Protein AF-E9GT28-F1 (afdb_monomer)

Nearest PDB structures (foldseek):
  2vqs-assembly1_B  TM=8.976E-01  e=7.464E-11  Drosophila melanogaster
  2noa-assembly1_B  TM=8.743E-01  e=8.472E-10  Homo sapiens
  2a2z-assembly1_B  TM=9.078E-01  e=2.612E-09  Homo sapiens
  2a2z-assembly2_C  TM=9.103E-01  e=5.011E-09  Homo sapiens
  2a30-assembly1_B  TM=8.631E-01  e=2.633E-08  Homo sapiens

InterPro domains:
  IPR002624 Deoxynucleoside kinase [PIRSF000705] (21-158)
  IPR027417 P-loop containing nucleoside triphosphate hydrolase [G3DSA:3.40.50.300] (11-158)
  IPR027417 P-loop containing nucleoside triphosphate hydrolase [SSF52540] (22-161)
  IPR031314 Deoxynucleoside kinase domain [PF01712] (30-149)
  IPR050566 Deoxyribonucleoside Kinase [PTHR10513] (19-150)

pLDDT: mean 80.3, std 18.45, range [28.3, 98.19]

Secondary structure (DSSP, 8-state):
--HHHHHHHHHHHHHHHHT--TT---EEEEE---TTSSHHHHHHHHTTSTTEEEE---HHHHHSBTTB-HHHHHHH-HHHHHHHHHHHHHHHHHHHT--TT---TT-EEEEES-HHHIIIIIHHHHHHTT-S-HHHHHHHHHHHHHHHTSGGGPBPPSSSS-SSSS---

Organism: Daphnia pulex (NCBI:txid6669)

Solvent-accessible surface area (backbone atoms only — not comparable to full-atom values): 9832 Å² total; per-residue (Å²): 134,64,68,65,62,49,49,52,54,50,50,54,49,50,48,59,68,68,71,65,69,101,82,52,73,71,40,34,34,63,51,60,61,49,90,91,70,51,66,66,59,53,40,61,59,49,50,73,42,92,52,36,46,64,36,70,64,65,56,67,52,36,50,47,48,93,88,34,41,47,55,58,43,27,74,77,41,31,60,78,26,36,60,61,41,52,52,51,50,51,55,57,48,57,56,64,60,51,76,84,77,70,82,49,57,75,35,36,35,40,28,46,49,46,67,61,53,42,57,72,45,55,48,48,52,38,52,77,70,57,22,49,56,72,67,56,50,50,52,55,52,51,49,49,56,57,49,63,70,35,81,70,58,54,68,52,65,78,60,101,45,64,68,70,82,82,41,80,124

Foldseek 3Di:
DPDVVLVVVVVLVVVVLVVDDPDDAAAEAEDDADPPLCSVVSQVVQVPDPQEAEAEQVQVCCCQPPNHNLVVVCVVQLLVRVLVSLVVSQVVQLCQLPDSPPPRRSHYYYYHDHLVCSLPPVLVVCVVVVSYDPVSSVVSVVVSVVSCPPPSRDHDASPPDRVPDDHDD

Sequence (169 aa):
CNDERLKDVVSGLHTYISSRTMNEQSRVVAIEGNTGCGKTEVLHWLSKFPDVITCEEPVETWRNFSGQNLFNLRYTNPKRWSFAFQNLVQLTRLKMYGDNENNNPQTVRFIERSLHSNRYCFLEMAKEMKYFHEIEFTILVEWFKYLENEPRTRLELIGNRRLFTEIFV

Structure (mmCIF, N/CA/C/O backbone):
data_AF-E9GT28-F1
#
_entry.id   AF-E9GT28-F1
#
loop_
_atom_site.group_PDB
_atom_site.id
_atom_site.type_symbol
_atom_site.label_atom_id
_atom_site.label_alt_id
_atom_site.label_comp_id
_atom_site.label_asym_id
_atom_site.label_entity_id
_atom_site.label_seq_id
_atom_site.pdbx_PDB_ins_code
_atom_site.Cartn_x
_atom_site.Cartn_y
_atom_site.Cartn_z
_atom_site.occupancy
_atom_site.B_iso_or_equiv
_atom_site.auth_seq_id
_atom_site.auth_comp_id
_atom_site.auth_asym_id
_atom_site.auth_atom_id
_atom_site.pdbx_PDB_model_num
ATOM 1 N N . CYS A 1 1 ? 6.732 -19.347 17.717 1.00 45.09 1 CYS A N 1
ATOM 2 C CA . CYS A 1 1 ? 7.228 -17.960 17.864 1.00 45.09 1 CYS A CA 1
ATOM 3 C C . CYS A 1 1 ? 6.127 -16.898 17.678 1.00 45.09 1 CYS A C 1
ATOM 5 O O . CYS A 1 1 ? 6.307 -15.795 18.166 1.00 45.09 1 CYS A O 1
ATOM 7 N N . ASN A 1 2 ? 4.978 -17.203 17.046 1.00 51.53 2 ASN A N 1
ATOM 8 C CA . ASN A 1 2 ? 4.017 -16.166 16.634 1.00 51.53 2 ASN A CA 1
ATOM 9 C C . ASN A 1 2 ? 2.815 -15.916 17.565 1.00 51.53 2 ASN A C 1
ATOM 11 O O . ASN A 1 2 ? 2.168 -14.901 17.387 1.00 51.53 2 ASN A O 1
ATOM 15 N N . ASP A 1 3 ? 2.503 -16.756 18.556 1.00 56.97 3 ASP A N 1
ATOM 16 C CA . ASP A 1 3 ? 1.226 -16.617 19.286 1.00 56.97 3 ASP A CA 1
ATOM 17 C C . ASP A 1 3 ? 1.256 -15.554 20.413 1.00 56.97 3 ASP A C 1
ATOM 19 O O . ASP A 1 3 ? 0.310 -14.792 20.572 1.00 56.97 3 ASP A O 1
ATOM 23 N N . GLU A 1 4 ? 2.359 -15.418 21.160 1.00 56.59 4 GLU A N 1
ATOM 24 C CA . GLU A 1 4 ? 2.464 -14.414 22.242 1.00 56.59 4 GLU A CA 1
ATOM 25 C C . GLU A 1 4 ? 2.589 -12.977 21.719 1.00 56.59 4 GLU A C 1
ATOM 27 O O . GLU A 1 4 ? 1.855 -12.101 22.161 1.00 56.59 4 GLU A O 1
ATOM 32 N N . ARG A 1 5 ? 3.430 -12.732 20.704 1.00 59.72 5 ARG A N 1
ATOM 33 C CA . ARG A 1 5 ? 3.549 -11.394 20.092 1.00 59.72 5 ARG A CA 1
ATOM 34 C C . ARG A 1 5 ? 2.253 -10.931 19.435 1.00 59.72 5 ARG A C 1
ATOM 36 O O . ARG A 1 5 ? 1.909 -9.756 19.530 1.00 59.72 5 ARG A O 1
ATOM 43 N N . LEU A 1 6 ? 1.538 -11.841 18.766 1.00 59.28 6 LEU A N 1
ATOM 44 C CA . LEU A 1 6 ? 0.221 -11.533 18.215 1.00 59.28 6 LEU A CA 1
ATOM 45 C C . LEU A 1 6 ? -0.747 -11.164 19.337 1.00 59.28 6 LEU A C 1
ATOM 47 O O . LEU A 1 6 ? -1.407 -10.142 19.205 1.00 59.28 6 LEU A O 1
ATOM 51 N N . LYS A 1 7 ? -0.778 -11.915 20.448 1.00 63.12 7 LYS A N 1
ATOM 52 C CA . LYS A 1 7 ? -1.602 -11.596 21.628 1.00 63.12 7 LYS A CA 1
ATOM 53 C C . LYS A 1 7 ? -1.267 -10.235 22.238 1.00 63.12 7 LYS A C 1
ATOM 55 O O . LYS A 1 7 ? -2.194 -9.512 22.592 1.00 63.12 7 LYS A O 1
ATOM 60 N N . ASP A 1 8 ? 0.006 -9.855 22.306 1.00 66.25 8 ASP A N 1
ATOM 61 C CA . ASP A 1 8 ? 0.425 -8.549 22.832 1.00 66.25 8 ASP A CA 1
ATOM 62 C C . ASP A 1 8 ? -0.036 -7.393 21.935 1.00 66.25 8 ASP A C 1
ATOM 64 O O . ASP A 1 8 ? -0.630 -6.426 22.418 1.00 66.25 8 ASP A O 1
ATOM 68 N N . VAL A 1 9 ? 0.169 -7.509 20.617 1.00 64.12 9 VAL A N 1
ATOM 69 C CA . VAL A 1 9 ? -0.304 -6.517 19.633 1.00 64.12 9 VAL A CA 1
ATOM 70 C C . VAL A 1 9 ? -1.826 -6.397 19.689 1.00 64.12 9 VAL A C 1
ATOM 72 O O . VAL A 1 9 ? -2.373 -5.299 19.764 1.00 64.12 9 VAL A O 1
ATOM 75 N N . VAL A 1 10 ? -2.509 -7.537 19.714 1.00 66.44 10 VAL A N 1
ATOM 76 C CA . VAL A 1 10 ? -3.961 -7.661 19.851 1.00 66.44 10 VAL A CA 1
ATOM 77 C C . VAL A 1 10 ? -4.472 -6.998 21.131 1.00 66.44 10 VAL A C 1
ATOM 79 O O . VAL A 1 10 ? -5.447 -6.250 21.085 1.00 66.44 10 VAL A O 1
ATOM 82 N N . SER A 1 11 ? -3.811 -7.231 22.262 1.00 67.69 11 SER A N 1
ATOM 83 C CA . SER A 1 11 ? -4.166 -6.654 23.561 1.00 67.69 11 SER A CA 1
ATOM 84 C C . SER A 1 11 ? -3.982 -5.132 23.574 1.00 67.69 11 SER A C 1
ATOM 86 O O . SER A 1 11 ? -4.860 -4.393 24.033 1.00 67.69 11 SER A O 1
ATOM 88 N N . GLY A 1 12 ? -2.885 -4.640 22.987 1.00 69.12 12 GLY A N 1
ATOM 89 C CA . GLY A 1 12 ? -2.637 -3.209 22.811 1.00 69.12 12 GLY A CA 1
ATOM 90 C C . GLY A 1 12 ? -3.696 -2.538 21.933 1.00 69.12 12 GLY A C 1
ATOM 91 O O . GLY A 1 12 ? -4.225 -1.484 22.292 1.00 69.12 12 GLY A O 1
ATOM 92 N N . LEU A 1 13 ? -4.071 -3.183 20.825 1.00 66.81 13 LEU A N 1
ATOM 93 C CA . LEU A 1 13 ? -5.131 -2.712 19.933 1.00 66.81 13 LEU A CA 1
ATOM 94 C C . LEU A 1 13 ? -6.501 -2.738 20.610 1.00 66.81 13 LEU A C 1
ATOM 96 O O . LEU A 1 13 ? -7.232 -1.759 20.517 1.00 66.81 13 LEU A O 1
ATOM 100 N N . HIS A 1 14 ? -6.836 -3.801 21.341 1.00 68.94 14 HIS A N 1
ATOM 101 C CA . HIS A 1 14 ? -8.079 -3.881 22.107 1.00 68.94 14 HIS A CA 1
ATOM 102 C C . HIS A 1 14 ? -8.165 -2.764 23.153 1.00 68.94 14 HIS A C 1
ATOM 104 O O . HIS A 1 14 ? -9.209 -2.131 23.301 1.00 68.94 14 HIS A O 1
ATOM 110 N N . THR A 1 15 ? -7.061 -2.479 23.848 1.00 69.12 15 THR A N 1
ATOM 111 C CA . THR A 1 15 ? -6.980 -1.380 24.821 1.00 69.12 15 THR A CA 1
ATOM 112 C C . THR A 1 15 ? -7.198 -0.028 24.142 1.00 69.12 15 THR A C 1
ATOM 114 O O . THR A 1 15 ? -8.020 0.750 24.614 1.00 69.12 15 THR A O 1
ATOM 117 N N . TYR A 1 16 ? -6.552 0.221 22.997 1.00 69.31 16 TYR A N 1
ATOM 118 C CA . TYR A 1 16 ? -6.756 1.435 22.195 1.00 69.31 16 TYR A CA 1
ATOM 119 C C . TYR A 1 16 ? -8.203 1.570 21.685 1.00 69.31 16 TYR A C 1
ATOM 121 O O . TYR A 1 16 ? -8.786 2.652 21.721 1.00 69.31 16 TYR A O 1
ATOM 129 N N . ILE A 1 17 ? -8.814 0.460 21.262 1.00 67.56 17 ILE A N 1
ATOM 130 C CA . ILE A 1 17 ? -10.224 0.392 20.858 1.00 67.56 17 ILE A CA 1
ATOM 131 C C . ILE A 1 17 ? -11.158 0.655 22.052 1.00 67.56 17 ILE A C 1
ATOM 133 O O . ILE A 1 17 ? -12.211 1.258 21.884 1.00 67.56 17 ILE A O 1
ATOM 137 N N . SER A 1 18 ? -10.782 0.235 23.259 1.00 67.88 18 SER A N 1
ATOM 138 C CA . SER A 1 18 ? -11.617 0.362 24.461 1.00 67.88 18 SER A CA 1
ATOM 139 C C . SER A 1 18 ? -11.492 1.726 25.147 1.00 67.88 18 SER A C 1
ATOM 141 O O . SER A 1 18 ? -12.435 2.175 25.789 1.00 67.88 18 SER A O 1
ATOM 143 N N . SER A 1 19 ? -10.355 2.417 25.013 1.00 66.56 19 SER A N 1
ATOM 144 C CA . SER A 1 19 ? -10.097 3.724 25.640 1.00 66.56 19 SER A CA 1
ATOM 145 C C . SER A 1 19 ? -10.706 4.917 24.884 1.00 66.56 19 SER A C 1
ATOM 147 O O . SER A 1 19 ? -10.278 6.055 25.082 1.00 66.56 19 SER A O 1
ATOM 149 N N . ARG A 1 20 ? -11.653 4.677 23.970 1.00 66.12 20 ARG A N 1
ATOM 150 C CA . ARG A 1 20 ? -12.185 5.684 23.039 1.00 66.12 20 ARG A CA 1
ATOM 151 C C . ARG A 1 20 ? -13.042 6.741 23.748 1.00 66.12 20 ARG A C 1
ATOM 153 O O . ARG A 1 20 ? -13.946 6.414 24.513 1.00 66.12 20 ARG A O 1
ATOM 160 N N . THR A 1 21 ? -12.816 8.017 23.427 1.00 53.56 21 THR A N 1
ATOM 161 C CA . THR A 1 21 ? -13.721 9.134 23.751 1.00 53.56 21 THR A CA 1
ATOM 162 C C . THR A 1 21 ? -14.604 9.468 22.542 1.00 53.56 21 THR A C 1
ATOM 164 O O . THR A 1 21 ? -14.188 9.340 21.395 1.00 53.56 21 THR A O 1
ATOM 167 N N . MET A 1 22 ? -15.849 9.895 22.787 1.00 48.53 22 MET A N 1
ATOM 168 C CA . MET A 1 22 ? -16.920 10.019 21.777 1.00 48.53 22 MET A CA 1
ATOM 169 C C . MET A 1 22 ? -16.751 11.141 20.726 1.00 48.53 22 MET A C 1
ATOM 171 O O . MET A 1 22 ? -17.718 11.461 20.043 1.00 48.53 22 MET A O 1
ATOM 175 N N . ASN A 1 23 ? -15.577 11.767 20.596 1.00 46.00 23 ASN A N 1
ATOM 176 C CA . ASN A 1 23 ? -15.453 13.068 19.924 1.00 46.00 23 ASN A CA 1
ATOM 177 C C . ASN A 1 23 ? -14.429 13.140 18.774 1.00 46.00 23 ASN A C 1
ATOM 179 O O . ASN A 1 23 ? -14.009 14.235 18.407 1.00 46.00 23 ASN A O 1
ATOM 183 N N . GLU A 1 24 ? -14.013 12.011 18.194 1.00 53.34 24 GLU A N 1
ATOM 184 C CA . GLU A 1 24 ? -13.017 11.992 17.109 1.00 53.34 24 GLU A CA 1
ATOM 185 C C . GLU A 1 24 ? -13.591 11.393 15.809 1.00 53.34 24 GLU A C 1
ATOM 187 O O . GLU A 1 24 ? -14.412 10.479 15.835 1.00 53.34 24 GLU A O 1
ATOM 192 N N . GLN A 1 25 ? -13.194 11.981 14.671 1.00 55.19 25 GLN A N 1
ATOM 193 C CA . GLN A 1 25 ? -13.584 11.593 13.307 1.00 55.19 25 GLN A CA 1
ATOM 194 C C . GLN A 1 25 ? -13.210 10.133 12.995 1.00 55.19 25 GLN A C 1
ATOM 196 O O . GLN A 1 25 ? -12.322 9.580 13.634 1.00 55.19 25 GLN A O 1
ATOM 201 N N . SER A 1 26 ? -13.843 9.540 11.972 1.00 58.34 26 SER A N 1
ATOM 202 C CA . SER A 1 26 ? -13.496 8.213 11.430 1.00 58.34 26 SER A CA 1
ATOM 203 C C . SER A 1 26 ? -11.979 8.040 11.282 1.00 58.34 26 SER A C 1
ATOM 205 O O . SER A 1 26 ? -11.306 8.863 10.656 1.00 58.34 26 SER A O 1
ATOM 207 N N . ARG A 1 27 ? -11.448 6.961 11.865 1.00 76.62 27 ARG A N 1
ATOM 208 C CA . ARG A 1 27 ? -10.008 6.761 12.085 1.00 76.62 27 ARG A CA 1
ATOM 209 C C . ARG A 1 27 ? -9.476 5.679 11.166 1.00 76.62 27 ARG A C 1
ATOM 211 O O . ARG A 1 27 ? -10.008 4.570 11.169 1.00 76.62 27 ARG A O 1
ATOM 218 N N . VAL A 1 28 ? -8.410 5.969 10.422 1.00 83.94 28 VAL A N 1
ATOM 219 C CA . VAL A 1 28 ? -7.707 4.972 9.601 1.00 83.94 28 VAL A CA 1
ATOM 220 C C . VAL A 1 28 ? -6.362 4.642 10.236 1.00 83.94 28 VAL A C 1
ATOM 222 O O . VAL A 1 28 ? -5.526 5.521 10.416 1.00 83.94 28 VAL A O 1
ATOM 225 N N . VAL A 1 29 ? -6.131 3.370 10.545 1.00 85.75 29 VAL A N 1
ATOM 226 C CA . VAL A 1 29 ? -4.893 2.846 11.125 1.00 85.75 29 VAL A CA 1
ATOM 227 C C . VAL A 1 29 ? -4.241 1.899 10.126 1.00 85.75 29 VAL A C 1
ATOM 229 O O . VAL A 1 29 ? -4.868 0.958 9.649 1.00 85.75 29 VAL A O 1
ATOM 232 N N . ALA A 1 30 ? -2.966 2.117 9.819 1.00 87.31 30 ALA A N 1
ATOM 233 C CA . ALA A 1 30 ? -2.212 1.219 8.951 1.00 87.31 30 ALA A CA 1
ATOM 234 C C . ALA A 1 30 ? -1.471 0.147 9.756 1.00 87.31 30 ALA A C 1
ATOM 236 O O . ALA A 1 30 ? -0.772 0.453 10.721 1.00 87.31 30 ALA A O 1
ATOM 237 N N . ILE A 1 31 ? -1.583 -1.105 9.317 1.00 86.31 31 ILE A N 1
ATOM 238 C CA . ILE A 1 31 ? -0.769 -2.224 9.790 1.00 86.31 31 ILE A CA 1
ATOM 239 C C . ILE A 1 31 ? 0.387 -2.400 8.807 1.00 86.31 31 ILE A C 1
ATOM 241 O O . ILE A 1 31 ? 0.189 -2.781 7.651 1.00 86.31 31 ILE A O 1
ATOM 245 N N . GLU A 1 32 ? 1.599 -2.102 9.265 1.00 83.38 32 GLU A N 1
ATOM 246 C CA . GLU A 1 32 ? 2.824 -2.158 8.467 1.00 83.38 32 GLU A CA 1
ATOM 247 C C . GLU A 1 32 ? 3.693 -3.360 8.860 1.00 83.38 32 GLU A C 1
ATOM 249 O O . GLU A 1 32 ? 3.638 -3.859 9.981 1.00 83.38 32 GLU A O 1
ATOM 254 N N . GLY A 1 33 ? 4.509 -3.839 7.921 1.00 80.06 33 GLY A N 1
ATOM 255 C CA . GLY A 1 33 ? 5.398 -4.979 8.148 1.00 80.06 33 GLY A CA 1
ATOM 256 C C . GLY A 1 33 ? 5.808 -5.702 6.867 1.00 80.06 33 GLY A C 1
ATOM 257 O O . GLY A 1 33 ? 5.179 -5.559 5.808 1.00 80.06 33 GLY A O 1
ATOM 258 N N . ASN A 1 34 ? 6.870 -6.501 6.961 1.00 78.19 34 ASN A N 1
ATOM 259 C CA . ASN A 1 34 ? 7.411 -7.266 5.836 1.00 78.19 34 ASN A CA 1
ATOM 260 C C . ASN A 1 34 ? 6.412 -8.283 5.252 1.00 78.19 34 ASN A C 1
ATOM 262 O O . ASN A 1 34 ? 5.394 -8.638 5.847 1.00 78.19 34 ASN A O 1
ATOM 266 N N . THR A 1 35 ? 6.653 -8.722 4.018 1.00 77.44 35 THR A N 1
ATOM 267 C CA . THR A 1 35 ? 5.822 -9.757 3.385 1.00 77.44 35 THR A CA 1
ATOM 268 C C . THR A 1 35 ? 5.933 -11.063 4.173 1.00 77.44 35 THR A C 1
ATOM 270 O O . THR A 1 35 ? 7.033 -11.465 4.534 1.00 77.44 35 THR A O 1
ATOM 273 N N . GLY A 1 36 ? 4.798 -11.708 4.459 1.00 76.69 36 GLY A N 1
ATOM 274 C CA . GLY A 1 36 ? 4.758 -12.951 5.239 1.00 76.69 36 GLY A CA 1
ATOM 275 C C . GLY A 1 36 ? 4.873 -12.777 6.759 1.00 76.69 36 GLY A C 1
ATOM 276 O O . GLY A 1 36 ? 5.008 -13.769 7.465 1.00 76.69 36 GLY A O 1
ATOM 277 N N . CYS A 1 37 ? 4.811 -11.548 7.288 1.00 78.31 37 CYS A N 1
ATOM 278 C CA . CYS A 1 37 ? 4.960 -11.299 8.726 1.00 78.31 37 CYS A CA 1
ATOM 279 C C . CYS A 1 37 ? 3.660 -11.393 9.550 1.00 78.31 37 CYS A C 1
ATOM 281 O O . CYS A 1 37 ? 3.671 -11.038 10.726 1.00 78.31 37 CYS A O 1
ATOM 283 N N . GLY A 1 38 ? 2.543 -11.823 8.955 1.00 79.25 38 GLY A N 1
ATOM 284 C CA . GLY A 1 38 ? 1.296 -12.045 9.693 1.00 79.25 38 GLY A CA 1
ATOM 285 C C . GLY A 1 38 ? 0.265 -10.901 9.671 1.00 79.25 38 GLY A C 1
ATOM 286 O O . GLY A 1 38 ? -0.614 -10.864 10.527 1.00 79.25 38 GLY A O 1
ATOM 287 N N . LYS A 1 39 ? 0.389 -9.906 8.776 1.00 83.25 39 LYS A N 1
ATOM 288 C CA . LYS A 1 39 ? -0.493 -8.712 8.779 1.00 83.25 39 LYS A CA 1
ATOM 289 C C . LYS A 1 39 ? -1.953 -9.060 8.496 1.00 83.25 39 LYS A C 1
ATOM 291 O O . LYS A 1 39 ? -2.841 -8.581 9.198 1.00 83.25 39 LYS A O 1
ATOM 296 N N . THR A 1 40 ? -2.181 -9.897 7.491 1.00 86.12 40 THR A N 1
ATOM 297 C CA . THR A 1 40 ? -3.512 -10.359 7.095 1.00 86.12 40 THR A CA 1
ATOM 298 C C . THR A 1 40 ? -4.178 -11.131 8.237 1.00 86.1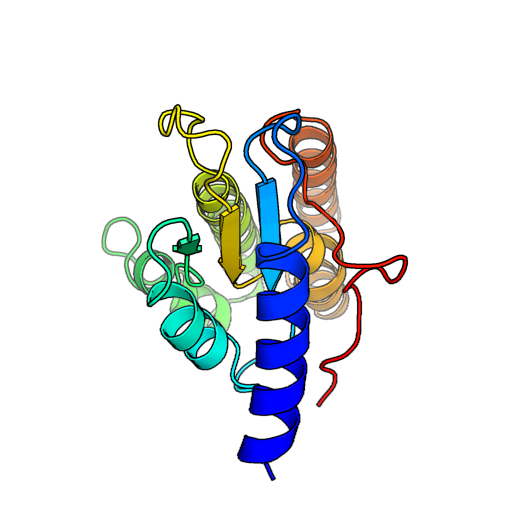2 40 THR A C 1
ATOM 300 O O . THR A 1 40 ? -5.358 -10.946 8.513 1.00 86.12 40 THR A O 1
ATOM 303 N N . GLU A 1 41 ? -3.413 -11.913 8.999 1.00 85.88 41 GLU A N 1
ATOM 304 C CA . GLU A 1 41 ? -3.889 -12.623 10.185 1.00 85.88 41 GLU A CA 1
ATOM 305 C C . GLU A 1 41 ? -4.306 -11.662 11.310 1.00 85.88 41 GLU A C 1
ATOM 307 O O . GLU A 1 41 ? -5.338 -11.880 11.951 1.00 85.88 41 GLU A O 1
ATOM 312 N N . VAL A 1 42 ? -3.555 -10.572 11.526 1.00 83.88 42 VAL A N 1
ATOM 313 C CA . VAL A 1 42 ? -3.946 -9.511 12.474 1.00 83.88 42 VAL A CA 1
ATOM 314 C C . VAL A 1 42 ? -5.254 -8.852 12.032 1.00 83.88 42 VAL A C 1
ATOM 316 O O . VAL A 1 42 ? -6.155 -8.681 12.855 1.00 83.88 42 VAL A O 1
ATOM 319 N N . LEU A 1 43 ? -5.396 -8.519 10.744 1.00 86.56 43 LEU A N 1
ATOM 320 C CA . LEU A 1 43 ? -6.645 -7.966 10.212 1.00 86.56 43 LEU A CA 1
ATOM 321 C C . LEU A 1 43 ? -7.813 -8.935 10.388 1.00 86.56 43 LEU A C 1
ATOM 323 O O . LEU A 1 43 ? -8.865 -8.541 10.886 1.00 86.56 43 LEU A O 1
ATOM 327 N N . HIS A 1 44 ? -7.628 -10.212 10.065 1.00 89.00 44 HIS A N 1
ATOM 328 C CA . HIS A 1 44 ? -8.671 -11.212 10.244 1.00 89.00 44 HIS A CA 1
ATOM 329 C C . HIS A 1 44 ? -9.121 -11.309 11.710 1.00 89.00 44 HIS A C 1
ATOM 331 O O . HIS A 1 44 ? -10.316 -11.403 11.993 1.00 89.00 44 HIS A O 1
ATOM 337 N N . TRP A 1 45 ? -8.193 -11.217 12.665 1.00 86.50 45 TRP A N 1
ATOM 338 C CA . TRP A 1 45 ? -8.546 -11.154 14.081 1.00 86.50 45 TRP A CA 1
ATOM 339 C C . TRP A 1 45 ? -9.334 -9.880 14.440 1.00 86.50 45 TRP A C 1
ATOM 341 O O . TRP A 1 45 ? -10.356 -9.975 15.119 1.00 86.50 45 TRP A O 1
ATOM 351 N N . LEU A 1 46 ? -8.909 -8.712 13.947 1.00 84.62 46 LEU A N 1
ATOM 352 C CA . LEU A 1 46 ? -9.569 -7.420 14.184 1.00 84.62 46 LEU A CA 1
ATOM 353 C C . LEU A 1 46 ? -10.972 -7.330 13.570 1.00 84.62 46 LEU A C 1
ATOM 355 O O . LEU A 1 46 ? -11.840 -6.654 14.115 1.00 84.62 46 LEU A O 1
ATOM 359 N N . SER A 1 47 ? -11.222 -8.036 12.467 1.00 88.94 47 SER A N 1
ATOM 360 C CA . SER A 1 47 ? -12.530 -8.060 11.796 1.00 88.94 47 SER A CA 1
ATOM 361 C C . SER A 1 47 ? -13.669 -8.609 12.671 1.00 88.94 47 SER A C 1
ATOM 363 O O . SER A 1 47 ? -14.839 -8.444 12.343 1.00 88.94 47 SER A O 1
ATOM 365 N N . LYS A 1 48 ? -13.336 -9.247 13.802 1.00 89.00 48 LYS A N 1
ATOM 366 C CA . LYS A 1 48 ? -14.299 -9.802 14.762 1.00 89.00 48 LYS A CA 1
ATOM 367 C C . LYS A 1 48 ? -14.978 -8.737 15.629 1.00 89.00 48 LYS A C 1
ATOM 369 O O . LYS A 1 48 ? -15.963 -9.056 16.291 1.00 89.00 48 LYS A O 1
ATOM 374 N N . PHE A 1 49 ? -14.460 -7.507 15.662 1.00 85.56 49 PHE A N 1
ATOM 375 C CA . PHE A 1 49 ? -15.057 -6.416 16.432 1.00 85.56 49 PHE A CA 1
ATOM 376 C C . PHE A 1 49 ? -16.106 -5.671 15.595 1.00 85.56 49 PHE A C 1
ATOM 378 O O . PHE A 1 49 ? -15.830 -5.329 14.447 1.00 85.56 49 PHE A O 1
ATOM 385 N N . PRO A 1 50 ? -17.288 -5.365 16.159 1.00 83.00 50 PRO A N 1
ATOM 386 C CA . PRO A 1 50 ? -18.407 -4.795 15.404 1.00 83.00 50 PRO A CA 1
ATOM 387 C C . PRO A 1 50 ? -18.138 -3.378 14.873 1.00 83.00 50 PRO A C 1
ATOM 389 O O . PRO A 1 50 ? -18.643 -3.020 13.815 1.00 83.00 50 PRO A O 1
ATOM 392 N N . ASP A 1 51 ? -17.311 -2.590 15.566 1.00 84.56 51 ASP A N 1
ATOM 393 C CA . ASP A 1 51 ? -16.942 -1.220 15.176 1.00 84.56 51 ASP A CA 1
ATOM 394 C C . ASP A 1 51 ? -15.600 -1.157 14.424 1.00 84.56 51 ASP A C 1
ATOM 396 O O . ASP A 1 51 ? -14.895 -0.141 14.459 1.00 84.56 51 ASP A O 1
ATOM 400 N N . VAL A 1 52 ? -15.195 -2.263 13.796 1.00 86.56 52 VAL A N 1
ATOM 401 C CA . VAL A 1 52 ? -13.932 -2.366 13.067 1.00 86.56 52 VAL A CA 1
ATOM 402 C C . VAL A 1 52 ? -14.171 -2.750 11.616 1.00 86.56 52 VAL A C 1
ATOM 404 O O . VAL A 1 52 ? -14.812 -3.746 11.300 1.00 86.56 52 VAL A O 1
ATOM 407 N N . ILE A 1 53 ? -13.574 -1.971 10.719 1.00 88.88 53 ILE A N 1
ATOM 408 C CA . ILE A 1 53 ? -13.480 -2.295 9.300 1.00 88.88 53 ILE A CA 1
ATOM 409 C C . ILE A 1 53 ? -12.043 -2.670 9.002 1.00 88.88 53 ILE A C 1
ATOM 411 O O . ILE A 1 53 ? -11.116 -1.994 9.437 1.00 88.88 53 ILE A O 1
ATOM 415 N N . THR A 1 54 ? -11.846 -3.731 8.234 1.00 90.06 54 THR A N 1
ATOM 416 C CA . THR A 1 54 ? -10.518 -4.171 7.810 1.00 90.06 54 THR A CA 1
ATOM 417 C C . THR A 1 54 ? -10.423 -4.112 6.295 1.00 90.06 54 THR A C 1
ATOM 419 O O . THR A 1 54 ? -11.400 -4.345 5.583 1.00 90.06 54 THR A O 1
ATOM 422 N N . CYS A 1 55 ? -9.261 -3.720 5.788 1.00 91.38 55 CYS A N 1
ATOM 423 C CA . CYS A 1 55 ? -8.971 -3.664 4.363 1.00 91.38 55 CYS A CA 1
ATOM 424 C C . CYS A 1 55 ? -7.604 -4.301 4.134 1.00 91.38 55 CYS A C 1
ATOM 426 O O . CYS A 1 55 ? -6.581 -3.728 4.502 1.00 91.38 55 CYS A O 1
ATOM 428 N N . GLU A 1 56 ? -7.598 -5.489 3.543 1.00 92.06 56 GLU A N 1
ATOM 429 C CA . GLU A 1 56 ? -6.378 -6.209 3.174 1.00 92.06 56 GLU A CA 1
ATOM 430 C C . GLU A 1 56 ? -5.707 -5.589 1.941 1.00 92.06 56 GLU A C 1
ATOM 432 O O . GLU A 1 56 ? -6.326 -4.838 1.179 1.00 92.06 56 GLU A O 1
ATOM 437 N N . GLU A 1 57 ? -4.429 -5.911 1.728 1.00 89.00 57 GLU A N 1
ATOM 438 C CA . GLU A 1 57 ? -3.685 -5.434 0.565 1.00 89.00 57 GLU A CA 1
ATOM 439 C C . GLU A 1 57 ? -4.357 -5.992 -0.709 1.00 89.00 57 GLU A C 1
ATOM 441 O O . GLU A 1 57 ? -4.565 -7.203 -0.809 1.00 89.00 57 GLU A O 1
ATOM 446 N N . PRO A 1 58 ? -4.712 -5.155 -1.704 1.00 92.12 58 PRO A N 1
ATOM 447 C CA . PRO A 1 58 ? -5.554 -5.566 -2.831 1.00 92.12 58 PRO A CA 1
ATOM 448 C C . PRO A 1 58 ? -4.774 -6.351 -3.903 1.00 92.12 58 PRO A C 1
ATOM 450 O O . PRO A 1 58 ? -4.860 -6.070 -5.100 1.00 92.12 58 PRO A O 1
ATOM 453 N N . VAL A 1 59 ? -4.021 -7.372 -3.486 1.00 92.81 59 VAL A N 1
ATOM 454 C CA . VAL A 1 59 ? -3.150 -8.198 -4.333 1.00 92.81 59 VAL A CA 1
ATOM 455 C C . VAL A 1 59 ? -3.930 -8.856 -5.469 1.00 92.81 59 VAL A C 1
ATOM 457 O O . VAL A 1 59 ? -3.454 -8.877 -6.603 1.00 92.81 59 VAL A O 1
ATOM 460 N N . GLU A 1 60 ? -5.149 -9.328 -5.207 1.00 94.44 60 GLU A N 1
ATOM 461 C CA . GLU A 1 60 ? -6.001 -9.929 -6.240 1.00 94.44 60 GLU A CA 1
ATOM 462 C C . GLU A 1 60 ? -6.408 -8.919 -7.320 1.00 94.44 60 GLU A C 1
ATOM 464 O O . GLU A 1 60 ? -6.406 -9.245 -8.508 1.00 94.44 60 GLU A O 1
ATOM 469 N N . THR A 1 61 ? -6.627 -7.652 -6.947 1.00 95.38 61 THR A N 1
ATOM 470 C CA . THR A 1 61 ? -6.857 -6.578 -7.931 1.00 95.38 61 THR A CA 1
ATOM 471 C C . THR A 1 61 ? -5.629 -6.381 -8.817 1.00 95.38 61 THR A C 1
ATOM 473 O O . THR A 1 61 ? -5.753 -6.113 -10.006 1.00 95.38 61 THR A O 1
ATOM 476 N N . TRP A 1 62 ? -4.423 -6.534 -8.272 1.00 96.62 62 TRP A N 1
ATOM 477 C CA . TRP A 1 62 ? -3.185 -6.383 -9.040 1.00 96.62 62 TRP A CA 1
ATOM 478 C C . TRP A 1 62 ? -2.875 -7.588 -9.930 1.00 96.62 62 TRP A C 1
ATOM 480 O O . TRP A 1 62 ? -2.205 -7.444 -10.957 1.00 96.62 62 TRP A O 1
ATOM 490 N N . ARG A 1 63 ? -3.350 -8.775 -9.537 1.00 96.94 63 ARG A N 1
ATOM 491 C CA . ARG A 1 63 ? -3.265 -10.014 -10.321 1.00 96.94 63 ARG A CA 1
ATOM 492 C C . ARG A 1 63 ? -4.270 -10.058 -11.464 1.00 96.94 63 ARG A C 1
ATOM 494 O O . ARG A 1 63 ? -4.028 -10.761 -12.442 1.00 96.94 63 ARG A O 1
ATOM 501 N N . ASN A 1 64 ? -5.359 -9.306 -11.360 1.00 96.69 64 ASN A N 1
ATOM 502 C CA . ASN A 1 64 ? -6.345 -9.168 -12.418 1.00 96.69 64 ASN A CA 1
ATOM 503 C C . ASN A 1 64 ? -6.894 -7.739 -12.476 1.00 96.69 64 ASN A C 1
ATOM 505 O O . ASN A 1 64 ? -7.972 -7.436 -11.966 1.00 96.69 64 ASN A O 1
ATOM 509 N N . PHE A 1 65 ? -6.157 -6.863 -13.151 1.00 94.31 65 PHE A N 1
ATOM 510 C CA . PHE A 1 65 ? -6.607 -5.516 -13.455 1.00 94.31 65 PHE A CA 1
ATOM 511 C C . PHE A 1 65 ? -6.967 -5.435 -14.937 1.00 94.31 65 PHE A C 1
ATOM 513 O O . PHE A 1 65 ? -6.092 -5.460 -15.802 1.00 94.31 65 PHE A O 1
ATOM 520 N N . SER A 1 66 ? -8.265 -5.357 -15.237 1.00 93.94 66 SER A N 1
ATOM 521 C CA . SER A 1 66 ? -8.785 -5.343 -16.616 1.00 93.94 66 SER A CA 1
ATOM 522 C C . SER A 1 66 ? -8.298 -6.533 -17.463 1.00 93.94 66 SER A C 1
ATOM 524 O O . SER A 1 66 ? -7.895 -6.368 -18.613 1.00 93.94 66 SER A O 1
ATOM 526 N N . GLY A 1 67 ? -8.283 -7.739 -16.881 1.00 95.69 67 GLY A N 1
ATOM 527 C CA . GLY A 1 67 ? -7.827 -8.964 -17.550 1.00 95.69 67 GLY A CA 1
ATOM 528 C C . GLY A 1 67 ? -6.306 -9.127 -17.619 1.00 95.69 67 GLY A C 1
ATOM 529 O O . GLY A 1 67 ? -5.827 -10.090 -18.214 1.00 95.69 67 GLY A O 1
ATOM 530 N N . GLN A 1 68 ? -5.534 -8.208 -17.029 1.00 96.06 68 GLN A N 1
ATOM 531 C CA . GLN A 1 68 ? -4.073 -8.239 -17.032 1.00 96.06 68 GLN A CA 1
ATOM 532 C C . GLN A 1 68 ? -3.516 -8.471 -15.628 1.00 96.06 68 GLN A C 1
ATOM 534 O O . GLN A 1 68 ? -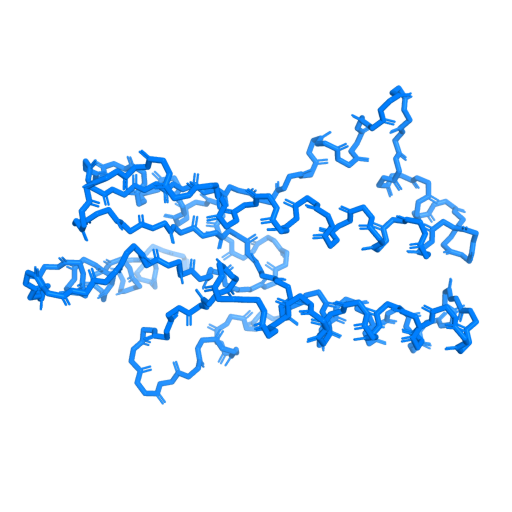3.937 -7.846 -14.654 1.00 96.06 68 GLN A O 1
ATOM 539 N N . ASN A 1 69 ? -2.498 -9.325 -15.533 1.00 97.44 69 ASN A N 1
ATOM 540 C CA . ASN A 1 69 ? -1.781 -9.572 -14.287 1.00 97.44 69 ASN A CA 1
ATOM 541 C C . ASN A 1 69 ? -0.598 -8.608 -14.152 1.00 97.44 69 ASN A C 1
ATOM 543 O O . ASN A 1 69 ? 0.549 -8.963 -14.435 1.00 97.44 69 ASN A O 1
ATOM 547 N N . LEU A 1 70 ? -0.881 -7.369 -13.734 1.00 96.44 70 LEU A N 1
ATOM 548 C CA . LEU A 1 70 ? 0.146 -6.338 -13.559 1.00 96.44 70 LEU A CA 1
ATOM 549 C C . LEU A 1 70 ? 1.175 -6.720 -12.492 1.00 96.44 70 LEU A C 1
ATOM 551 O O . LEU A 1 70 ? 2.346 -6.361 -12.626 1.00 96.44 70 LEU A O 1
ATOM 555 N N . PHE A 1 71 ? 0.762 -7.473 -11.470 1.00 95.19 71 PHE A N 1
ATOM 556 C CA . PHE A 1 71 ? 1.680 -8.010 -10.470 1.00 95.19 71 PHE A CA 1
ATOM 557 C C . PHE A 1 71 ? 2.756 -8.881 -11.127 1.00 95.19 71 PHE A C 1
ATOM 559 O O . PHE A 1 71 ? 3.943 -8.627 -10.942 1.00 95.19 71 PHE A O 1
ATOM 566 N N . ASN A 1 72 ? 2.363 -9.843 -11.964 1.00 97.00 72 ASN A N 1
ATOM 567 C CA . ASN A 1 72 ? 3.293 -10.692 -12.706 1.00 97.00 72 ASN A CA 1
ATOM 568 C C . ASN A 1 72 ? 4.117 -9.894 -13.728 1.00 97.00 72 ASN A C 1
ATOM 570 O O . ASN A 1 72 ? 5.334 -10.056 -13.789 1.00 97.00 72 ASN A O 1
ATOM 574 N N . LEU A 1 73 ? 3.484 -8.979 -14.474 1.00 96.81 73 LEU A N 1
ATOM 575 C CA . LEU A 1 73 ? 4.169 -8.139 -15.465 1.00 96.81 73 LEU A CA 1
ATOM 576 C C . LEU A 1 73 ? 5.328 -7.340 -14.848 1.00 96.81 73 LEU A C 1
ATOM 578 O O . LEU A 1 73 ? 6.398 -7.227 -15.456 1.00 96.81 73 LEU A O 1
ATOM 582 N N . ARG A 1 74 ? 5.152 -6.848 -13.614 1.00 95.31 74 ARG A N 1
ATOM 583 C CA . ARG A 1 74 ? 6.209 -6.187 -12.837 1.00 95.31 74 ARG A CA 1
ATOM 584 C C . ARG A 1 74 ? 7.417 -7.095 -12.608 1.00 95.31 74 ARG A C 1
ATOM 586 O O . ARG A 1 74 ? 8.539 -6.615 -12.698 1.00 95.31 74 ARG A O 1
ATOM 593 N N . TYR A 1 75 ? 7.222 -8.380 -12.318 1.00 93.56 75 TYR A N 1
ATOM 594 C CA . TYR A 1 75 ? 8.337 -9.312 -12.118 1.00 93.56 75 TYR A CA 1
ATOM 595 C C . TYR A 1 75 ? 8.991 -9.729 -13.437 1.00 93.56 75 TYR A C 1
ATOM 597 O O . TYR A 1 75 ? 10.207 -9.884 -13.485 1.00 93.56 75 TYR A O 1
ATOM 605 N N . THR A 1 76 ? 8.216 -9.865 -14.516 1.00 97.06 76 THR A N 1
ATOM 606 C CA . THR A 1 76 ? 8.750 -10.309 -15.813 1.00 97.06 76 THR A CA 1
ATOM 607 C C . THR A 1 76 ? 9.500 -9.210 -16.564 1.00 97.06 76 THR A C 1
ATOM 609 O O . THR A 1 76 ? 10.481 -9.486 -17.245 1.00 97.06 76 THR A O 1
ATOM 612 N N . ASN A 1 77 ? 9.046 -7.956 -16.472 1.00 96.81 77 ASN A N 1
ATOM 613 C CA . ASN A 1 77 ? 9.727 -6.812 -17.080 1.00 96.81 77 ASN A CA 1
ATOM 614 C C . ASN A 1 77 ? 9.586 -5.569 -16.182 1.00 96.81 77 ASN A C 1
ATOM 616 O O . ASN A 1 77 ? 8.786 -4.668 -16.465 1.00 96.81 77 ASN A O 1
ATOM 620 N N . PRO A 1 78 ? 10.365 -5.505 -15.087 1.00 95.88 78 PRO A N 1
ATOM 621 C CA . PRO A 1 78 ? 10.220 -4.462 -14.080 1.00 95.88 78 PRO A CA 1
ATOM 622 C C . PRO A 1 78 ? 10.469 -3.067 -14.639 1.00 95.88 78 PRO A C 1
ATOM 624 O O . PRO A 1 78 ? 9.762 -2.146 -14.243 1.00 95.88 78 PRO A O 1
ATOM 627 N N . LYS A 1 79 ? 11.392 -2.906 -15.595 1.00 96.19 79 LYS A N 1
ATOM 628 C CA . LYS A 1 79 ? 11.675 -1.602 -16.213 1.00 96.19 79 LYS A CA 1
ATOM 629 C C . LYS A 1 79 ? 10.474 -1.025 -16.957 1.00 96.19 79 LYS A C 1
ATOM 631 O O . LYS A 1 79 ? 10.252 0.176 -16.933 1.00 96.19 79 LYS A O 1
ATOM 636 N N . ARG A 1 80 ? 9.692 -1.878 -17.623 1.00 97.12 80 ARG A N 1
ATOM 637 C CA . ARG A 1 80 ? 8.517 -1.438 -18.385 1.00 97.12 80 ARG A CA 1
ATOM 638 C C . ARG A 1 80 ? 7.293 -1.216 -17.502 1.00 97.12 80 ARG A C 1
ATOM 640 O O . ARG A 1 80 ? 6.478 -0.344 -17.806 1.00 97.12 80 ARG A O 1
ATOM 647 N N . TRP A 1 81 ? 7.127 -2.046 -16.475 1.00 97.31 81 TRP A N 1
ATOM 648 C CA . TRP A 1 81 ? 5.862 -2.160 -15.749 1.00 97.31 81 TRP A CA 1
ATOM 649 C C . TRP A 1 81 ? 5.882 -1.568 -14.344 1.00 97.31 81 TRP A C 1
ATOM 651 O O . TRP A 1 81 ? 4.805 -1.340 -13.802 1.00 97.31 81 TRP A O 1
ATOM 661 N N . SER A 1 82 ? 7.044 -1.268 -13.753 1.00 96.56 82 SER A N 1
ATOM 662 C CA . SER A 1 82 ? 7.093 -0.752 -12.377 1.00 96.56 82 SER A CA 1
ATOM 663 C C . SER A 1 82 ? 6.393 0.592 -12.230 1.00 96.56 82 SER A C 1
ATOM 665 O O . SER A 1 82 ? 5.652 0.758 -11.270 1.00 96.56 82 SER A O 1
ATOM 667 N N . PHE A 1 83 ? 6.535 1.519 -13.182 1.00 97.25 83 PHE A N 1
ATOM 668 C CA . PHE A 1 83 ? 5.819 2.796 -13.119 1.00 97.25 83 PHE A CA 1
ATOM 669 C C . PHE A 1 83 ? 4.291 2.607 -13.134 1.00 97.25 83 PHE A C 1
ATOM 671 O O . PHE A 1 83 ? 3.587 3.126 -12.267 1.00 97.25 83 PHE A O 1
ATOM 678 N N . ALA A 1 84 ? 3.769 1.808 -14.070 1.00 96.75 84 ALA A N 1
ATOM 679 C CA . ALA A 1 84 ? 2.335 1.521 -14.159 1.00 96.75 84 ALA A CA 1
ATOM 680 C C . ALA A 1 84 ? 1.817 0.772 -12.920 1.00 96.75 84 ALA A C 1
ATOM 682 O O . ALA A 1 84 ? 0.782 1.130 -12.360 1.00 96.75 84 ALA A O 1
ATOM 683 N N . PHE A 1 85 ? 2.565 -0.233 -12.458 1.00 96.94 85 PHE A N 1
ATOM 684 C CA . PHE A 1 85 ? 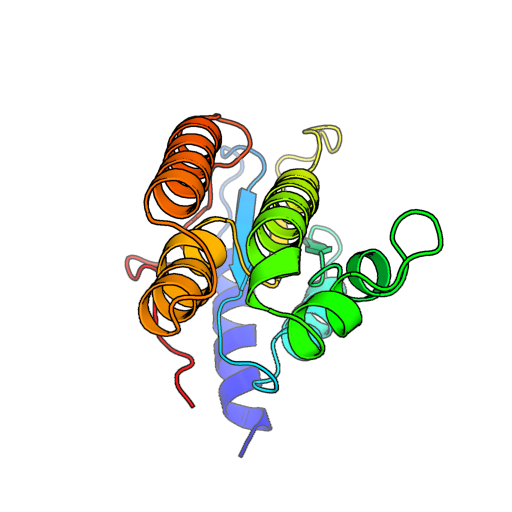2.2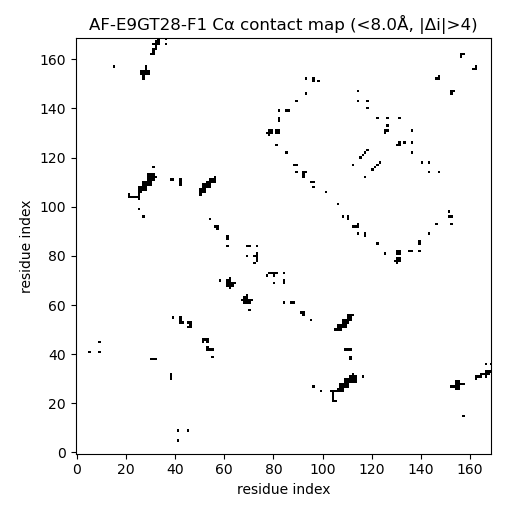34 -1.000 -11.263 1.00 96.94 85 PHE A CA 1
ATOM 685 C C . PHE A 1 85 ? 2.194 -0.111 -10.018 1.00 96.94 85 PHE A C 1
ATOM 687 O O . PHE A 1 85 ? 1.237 -0.176 -9.256 1.00 96.94 85 PHE A O 1
ATOM 694 N N . GLN A 1 86 ? 3.181 0.767 -9.829 1.00 96.31 86 GLN A N 1
ATOM 695 C CA . GLN A 1 86 ? 3.228 1.666 -8.675 1.00 96.31 86 GLN A CA 1
ATOM 696 C C . GLN A 1 86 ? 2.091 2.694 -8.683 1.00 96.31 86 GLN A C 1
ATOM 698 O O . GLN A 1 86 ? 1.526 2.977 -7.629 1.00 96.31 86 GLN A O 1
ATOM 703 N N . ASN A 1 87 ? 1.680 3.193 -9.855 1.00 96.12 87 ASN A N 1
ATOM 704 C CA . ASN A 1 87 ? 0.468 4.012 -9.972 1.00 96.12 87 ASN A CA 1
ATOM 705 C C . ASN A 1 87 ? -0.791 3.235 -9.556 1.00 96.12 87 ASN A C 1
ATOM 707 O O . ASN A 1 87 ? -1.601 3.748 -8.784 1.00 96.12 87 ASN A O 1
ATOM 711 N N . LEU A 1 88 ? -0.940 1.986 -10.015 1.00 96.44 88 LEU A N 1
ATOM 712 C CA . LEU A 1 88 ? -2.060 1.133 -9.613 1.00 96.44 88 LEU A CA 1
ATOM 713 C C . LEU A 1 88 ? -2.060 0.881 -8.097 1.00 96.44 88 LEU A C 1
ATOM 715 O O . LEU A 1 88 ? -3.107 0.991 -7.460 1.00 96.44 88 LEU A O 1
ATOM 719 N N . VAL A 1 89 ? -0.897 0.595 -7.504 1.00 95.25 89 VAL A N 1
ATOM 720 C CA . VAL A 1 89 ? -0.762 0.412 -6.052 1.00 95.25 89 VAL A CA 1
ATOM 721 C C . VAL A 1 89 ? -1.224 1.667 -5.309 1.00 95.25 89 VAL A C 1
ATOM 723 O O . VAL A 1 89 ? -2.072 1.546 -4.427 1.00 95.25 89 VAL A O 1
ATOM 726 N N . GLN A 1 90 ? -0.764 2.865 -5.695 1.00 94.12 90 GLN A N 1
ATOM 727 C CA . GLN A 1 90 ? -1.222 4.120 -5.078 1.00 94.12 90 GLN A CA 1
ATOM 728 C C . GLN A 1 90 ? -2.741 4.297 -5.178 1.00 94.12 90 GLN A C 1
ATOM 730 O O . GLN A 1 90 ? -3.386 4.574 -4.170 1.00 94.12 90 GLN A O 1
ATOM 735 N N . LEU A 1 91 ? -3.323 4.076 -6.362 1.00 93.81 91 LEU A N 1
ATOM 736 C CA . LEU A 1 91 ? -4.768 4.186 -6.576 1.00 93.81 91 LEU A CA 1
ATOM 737 C C . LEU A 1 91 ? -5.555 3.207 -5.697 1.00 93.81 91 LEU A C 1
ATOM 739 O O . LEU A 1 91 ? -6.536 3.582 -5.061 1.00 93.81 91 LEU A O 1
ATOM 743 N N . THR A 1 92 ? -5.150 1.940 -5.674 1.00 93.94 92 THR A N 1
ATOM 744 C CA . THR A 1 92 ? -5.850 0.920 -4.883 1.00 93.94 92 THR A CA 1
ATOM 745 C C . THR A 1 92 ? -5.709 1.160 -3.381 1.00 93.94 92 THR A C 1
ATOM 747 O O . THR A 1 92 ? -6.694 1.004 -2.668 1.00 93.94 92 THR A O 1
ATOM 750 N N . ARG A 1 93 ? -4.547 1.632 -2.903 1.00 91.69 93 ARG A N 1
ATOM 751 C CA . ARG A 1 93 ? -4.354 2.009 -1.495 1.00 91.69 93 ARG A CA 1
ATOM 752 C C . ARG A 1 93 ? -5.151 3.243 -1.108 1.00 91.69 93 ARG A C 1
ATOM 754 O O . ARG A 1 93 ? -5.734 3.252 -0.035 1.00 91.69 93 ARG A O 1
ATOM 761 N N . LEU A 1 94 ? -5.252 4.242 -1.984 1.00 90.38 94 LEU A N 1
A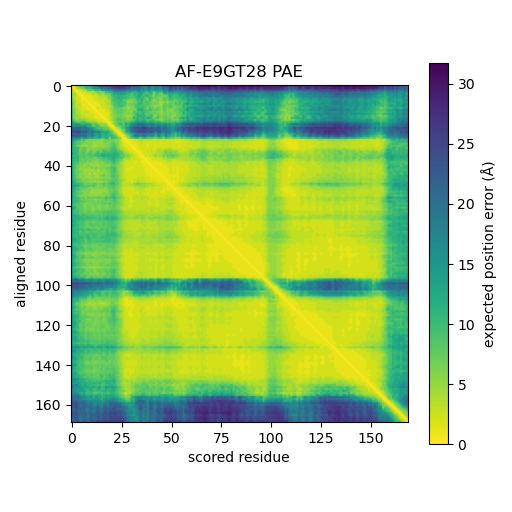TOM 762 C CA . LEU A 1 94 ? -6.123 5.399 -1.765 1.00 90.38 94 LEU A CA 1
ATOM 763 C C . LEU A 1 94 ? -7.576 4.964 -1.528 1.00 90.38 94 LEU A C 1
ATOM 765 O O . LEU A 1 94 ? -8.211 5.425 -0.586 1.00 90.38 94 LEU A O 1
ATOM 769 N N . LYS A 1 95 ? -8.080 4.014 -2.324 1.00 89.19 95 LYS A N 1
ATOM 770 C CA . LYS A 1 95 ? -9.436 3.467 -2.153 1.00 89.19 95 LYS A CA 1
ATOM 771 C C . LYS A 1 95 ? -9.642 2.760 -0.809 1.00 89.19 95 LYS A C 1
ATOM 773 O O . LYS A 1 95 ? -10.774 2.696 -0.342 1.00 89.19 95 LYS A O 1
ATOM 778 N N . MET A 1 96 ? -8.581 2.261 -0.169 1.00 88.94 96 MET A N 1
ATOM 779 C CA . MET A 1 96 ? -8.682 1.623 1.149 1.00 88.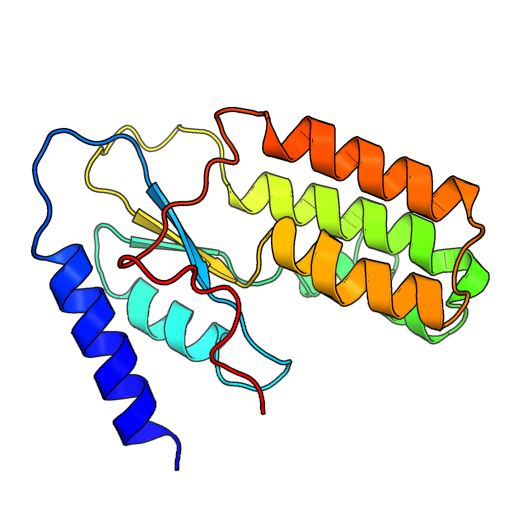94 96 MET A CA 1
ATOM 780 C C . MET A 1 96 ? -9.012 2.617 2.259 1.00 88.94 96 MET A C 1
ATOM 782 O O . MET A 1 96 ? -9.570 2.201 3.263 1.00 88.94 96 MET A O 1
ATOM 786 N N . TYR A 1 97 ? -8.718 3.910 2.096 1.00 85.06 97 TYR A N 1
ATOM 787 C CA . TYR A 1 97 ? -9.133 4.926 3.070 1.00 85.06 97 TYR A CA 1
ATOM 788 C C . TYR A 1 97 ? -10.664 5.094 3.096 1.00 85.06 97 TYR A C 1
ATOM 790 O O . TYR A 1 97 ? -11.219 5.479 4.124 1.00 85.06 97 TYR A O 1
ATOM 798 N N . GLY A 1 98 ? -11.343 4.662 2.024 1.00 72.75 98 GLY A N 1
ATOM 799 C CA . GLY A 1 98 ? -12.794 4.653 1.885 1.00 72.75 98 GLY A CA 1
ATOM 800 C C . GLY A 1 98 ? -13.385 6.044 1.673 1.00 72.75 98 GLY A C 1
ATOM 801 O O . GLY A 1 98 ? -12.758 7.065 1.954 1.00 72.75 98 GLY A O 1
ATOM 802 N N . ASP A 1 99 ? -14.626 6.074 1.197 1.00 58.38 99 ASP A N 1
ATOM 803 C CA . ASP A 1 99 ? -15.475 7.247 1.350 1.00 58.38 99 ASP A CA 1
ATOM 804 C C . ASP A 1 99 ? -16.019 7.254 2.789 1.00 58.38 99 ASP A C 1
ATOM 806 O O . ASP A 1 99 ? -16.251 6.195 3.383 1.00 58.38 99 ASP A O 1
ATOM 810 N N . ASN A 1 100 ? -16.191 8.439 3.383 1.00 53.25 100 ASN A N 1
ATOM 811 C CA . ASN A 1 100 ? -16.698 8.641 4.751 1.00 53.25 100 ASN A CA 1
ATOM 812 C C . ASN A 1 100 ? -18.185 8.233 4.909 1.00 53.25 100 ASN A C 1
ATOM 814 O O . ASN A 1 100 ? -18.934 8.874 5.636 1.00 53.25 100 ASN A O 1
ATOM 818 N N . GLU A 1 101 ? -18.648 7.204 4.200 1.00 51.34 101 GLU A N 1
ATOM 819 C CA . GLU A 1 101 ? -20.054 6.793 4.145 1.00 51.34 101 GLU A CA 1
ATOM 820 C C . GLU A 1 101 ? -20.526 6.124 5.441 1.00 51.34 101 GLU A C 1
ATOM 822 O O . GLU A 1 101 ? -21.718 6.128 5.748 1.00 51.34 101 GLU A O 1
ATOM 827 N N . ASN A 1 102 ? -19.600 5.606 6.254 1.00 56.31 102 ASN A N 1
ATOM 828 C CA . ASN A 1 102 ? -19.935 5.130 7.590 1.00 56.31 102 ASN A CA 1
ATOM 829 C C . ASN A 1 102 ? -20.005 6.301 8.569 1.00 56.31 102 ASN A C 1
ATOM 831 O O . ASN A 1 102 ? -19.022 6.681 9.198 1.00 56.31 102 ASN A O 1
ATOM 835 N N . ASN A 1 103 ? -21.222 6.815 8.742 1.00 57.56 103 ASN A N 1
ATOM 836 C CA . ASN A 1 103 ? -21.581 7.855 9.711 1.00 57.56 103 ASN A CA 1
ATOM 837 C C . ASN A 1 103 ? -21.474 7.406 11.183 1.00 57.56 103 ASN A C 1
ATOM 839 O O . ASN A 1 103 ? -21.937 8.125 12.066 1.00 57.56 103 ASN A O 1
ATOM 843 N N . ASN A 1 104 ? -20.916 6.223 11.469 1.00 71.25 104 ASN A N 1
ATOM 844 C CA . ASN A 1 104 ? -20.659 5.787 12.836 1.00 71.25 104 ASN A CA 1
ATOM 845 C C . ASN A 1 104 ? -19.281 6.314 13.289 1.00 71.25 104 ASN A C 1
ATOM 847 O O . ASN A 1 104 ? -18.260 5.744 12.894 1.00 71.25 104 ASN A O 1
ATOM 851 N N . PRO A 1 105 ? -19.221 7.347 14.151 1.00 67.19 105 PRO A N 1
ATOM 852 C CA . PRO A 1 105 ? -17.960 7.918 14.629 1.00 67.19 105 PRO A CA 1
ATOM 853 C C . PRO A 1 105 ? -17.127 6.934 15.467 1.00 67.19 105 PRO A C 1
ATOM 855 O O . PRO A 1 105 ? -15.945 7.165 15.686 1.00 67.19 105 PRO A O 1
ATOM 858 N N . GLN A 1 106 ? -17.713 5.820 15.920 1.00 71.38 106 GLN A N 1
ATOM 859 C CA . GLN A 1 106 ? -16.998 4.759 16.637 1.00 71.38 106 GLN A CA 1
ATOM 860 C C . GLN A 1 106 ? -16.233 3.816 15.697 1.00 71.38 106 GLN A C 1
ATOM 862 O O . GLN A 1 106 ? -15.449 2.992 16.166 1.00 71.38 106 GLN A O 1
ATOM 867 N N . THR A 1 107 ? -16.452 3.894 14.382 1.00 80.62 107 THR A N 1
ATOM 868 C CA . THR A 1 107 ? -15.825 2.970 13.434 1.00 80.62 107 THR A CA 1
ATOM 869 C C . THR A 1 107 ? -14.339 3.272 13.266 1.00 80.62 107 THR A C 1
ATOM 871 O O . THR A 1 107 ? -13.949 4.391 12.933 1.00 80.62 107 THR A O 1
ATOM 874 N N . VAL A 1 108 ? -13.504 2.245 13.437 1.00 82.81 108 VAL A N 1
ATOM 875 C CA . VAL A 1 108 ? -12.070 2.308 13.128 1.00 82.81 108 VAL A CA 1
ATOM 876 C C . VAL A 1 108 ? -11.769 1.411 11.945 1.00 82.81 108 VAL A C 1
ATOM 878 O O . VAL A 1 108 ? -12.148 0.241 11.911 1.00 82.81 108 VAL A O 1
ATOM 881 N N . ARG A 1 109 ? -11.054 1.962 10.973 1.00 87.31 109 ARG A N 1
ATOM 882 C CA . ARG A 1 109 ? -10.610 1.246 9.790 1.00 87.31 109 ARG A CA 1
ATOM 883 C C . ARG A 1 109 ? -9.151 0.847 9.940 1.00 87.31 109 ARG A C 1
ATOM 885 O O . ARG A 1 109 ? -8.295 1.706 10.102 1.00 87.31 109 ARG A O 1
ATOM 892 N N . PHE A 1 110 ? -8.857 -0.436 9.807 1.00 87.75 110 PHE A N 1
ATOM 893 C CA . PHE A 1 110 ? -7.499 -0.952 9.709 1.00 87.75 110 PHE A CA 1
ATOM 894 C C . PHE A 1 110 ? -7.177 -1.310 8.261 1.00 87.75 110 PHE A C 1
ATOM 896 O O . PHE A 1 110 ? -7.923 -2.052 7.625 1.00 87.75 110 PHE A O 1
ATOM 903 N N . ILE A 1 111 ? -6.067 -0.794 7.743 1.00 90.19 111 ILE A N 1
ATOM 904 C CA . ILE A 1 111 ? -5.596 -1.052 6.380 1.00 90.19 111 ILE A CA 1
ATOM 905 C C . ILE A 1 111 ? -4.279 -1.835 6.412 1.00 90.19 111 ILE A C 1
ATOM 907 O O . ILE A 1 111 ? -3.392 -1.531 7.210 1.00 90.19 111 ILE A O 1
ATOM 911 N N . GLU A 1 112 ? -4.125 -2.843 5.556 1.00 90.31 112 GLU A N 1
ATOM 912 C CA . GLU A 1 112 ? -2.842 -3.517 5.353 1.00 90.31 112 GLU A CA 1
ATOM 913 C C . GLU A 1 112 ? -1.957 -2.666 4.446 1.00 90.31 112 GLU A C 1
ATOM 915 O O . GLU A 1 112 ? -2.195 -2.568 3.240 1.00 90.31 112 GLU A O 1
ATOM 920 N N . ARG A 1 113 ? -0.905 -2.087 5.033 1.00 89.44 113 ARG A N 1
ATOM 921 C CA . ARG A 1 113 ? -0.024 -1.090 4.412 1.00 89.44 113 ARG A CA 1
ATOM 922 C C . ARG A 1 113 ? -0.725 0.213 4.032 1.00 89.44 113 ARG A C 1
ATOM 924 O O . ARG A 1 113 ? -1.938 0.309 3.889 1.00 89.44 113 ARG A O 1
ATOM 931 N N . SER A 1 114 ? 0.083 1.247 3.838 1.00 90.56 114 SER A N 1
ATOM 932 C CA . SER A 1 114 ? -0.385 2.596 3.535 1.00 90.56 114 SER A CA 1
ATOM 933 C C . SER A 1 114 ? 0.278 3.194 2.295 1.00 90.56 114 SER A C 1
ATOM 935 O O . SER A 1 114 ? 1.176 2.611 1.670 1.00 90.56 114 SER A O 1
ATOM 937 N N . LEU A 1 115 ? -0.146 4.408 1.939 1.00 91.31 115 LEU A N 1
ATOM 938 C CA . LEU A 1 115 ? 0.572 5.240 0.971 1.00 91.31 115 LEU A CA 1
ATOM 939 C C . LEU A 1 115 ? 2.026 5.493 1.412 1.00 91.31 115 LEU A C 1
ATOM 941 O O . LEU A 1 115 ? 2.919 5.544 0.567 1.00 91.31 115 LEU A O 1
ATOM 945 N N . HIS A 1 116 ? 2.292 5.553 2.721 1.00 91.44 116 HIS A N 1
ATOM 946 C CA . HIS A 1 116 ? 3.627 5.816 3.255 1.00 91.44 116 HIS A CA 1
ATOM 947 C C . HIS A 1 116 ? 4.582 4.652 3.014 1.00 91.44 116 HIS A C 1
ATOM 949 O O . HIS A 1 116 ? 5.685 4.874 2.523 1.00 91.44 116 HIS A O 1
ATOM 955 N N . SER A 1 117 ? 4.179 3.403 3.273 1.00 89.69 117 SER A N 1
ATOM 956 C CA . SER A 1 117 ? 5.048 2.271 2.929 1.00 89.69 117 SER A CA 1
ATOM 957 C C . SER A 1 117 ? 5.210 2.109 1.421 1.00 89.69 117 SER A C 1
ATOM 959 O O . SER A 1 117 ? 6.253 1.633 0.970 1.00 89.69 117 SER A O 1
ATOM 961 N N . ASN A 1 118 ? 4.248 2.577 0.610 1.00 92.19 118 ASN A N 1
ATOM 962 C CA . ASN A 1 118 ? 4.468 2.688 -0.833 1.00 92.19 118 ASN A CA 1
ATOM 963 C C . ASN A 1 118 ? 5.634 3.629 -1.131 1.00 92.19 118 ASN A C 1
ATOM 965 O O . ASN A 1 118 ? 6.597 3.239 -1.787 1.00 92.19 118 ASN A O 1
ATOM 969 N N . ARG A 1 119 ? 5.557 4.850 -0.595 1.00 93.62 119 ARG A N 1
ATOM 970 C CA . ARG A 1 119 ? 6.529 5.912 -0.828 1.00 93.62 119 ARG A CA 1
ATOM 971 C C . ARG A 1 119 ? 7.912 5.576 -0.291 1.00 93.62 119 ARG A C 1
ATOM 973 O O . ARG A 1 119 ? 8.879 5.731 -1.028 1.00 93.62 119 ARG A O 1
ATOM 980 N N . TYR A 1 120 ? 8.014 5.172 0.968 1.00 92.25 120 TYR A N 1
ATOM 981 C CA . TYR A 1 120 ? 9.290 5.093 1.682 1.00 92.25 120 TYR A CA 1
ATOM 982 C C . TYR A 1 120 ? 9.934 3.707 1.659 1.00 92.25 120 TYR A C 1
ATOM 984 O O . TYR A 1 120 ? 11.105 3.591 2.000 1.00 92.25 120 TYR A O 1
ATOM 992 N N . CYS A 1 121 ? 9.208 2.664 1.244 1.00 89.94 121 CYS A N 1
ATOM 993 C CA . CYS A 1 121 ? 9.777 1.323 1.101 1.00 89.94 121 CYS A CA 1
ATOM 994 C C . CYS A 1 121 ? 9.789 0.884 -0.365 1.00 89.94 121 CYS A C 1
ATOM 996 O O . CYS A 1 121 ? 10.851 0.696 -0.952 1.00 89.94 121 CYS A O 1
ATOM 998 N N . PHE A 1 122 ? 8.616 0.739 -0.987 1.00 91.25 122 PHE A N 1
ATOM 999 C CA . PHE A 1 122 ? 8.529 0.122 -2.315 1.00 91.25 122 PHE A CA 1
ATOM 1000 C C . PHE A 1 122 ? 9.074 1.006 -3.439 1.00 91.25 122 PHE A C 1
ATOM 1002 O O . PHE A 1 122 ? 9.750 0.492 -4.333 1.00 91.25 122 PHE A O 1
ATOM 1009 N N . LEU A 1 123 ? 8.804 2.315 -3.404 1.00 94.12 123 LEU A N 1
ATOM 1010 C CA . LEU A 1 123 ? 9.333 3.248 -4.400 1.00 94.12 123 LEU A CA 1
ATOM 1011 C C . LEU A 1 123 ? 10.840 3.453 -4.259 1.00 94.12 123 LEU A C 1
ATOM 1013 O O . LEU A 1 123 ? 11.524 3.474 -5.279 1.00 94.12 123 LEU A O 1
ATOM 1017 N N . GLU A 1 124 ? 11.360 3.559 -3.034 1.00 93.56 124 GLU A N 1
ATOM 1018 C CA . GLU A 1 124 ? 12.807 3.690 -2.811 1.00 93.56 124 GLU A CA 1
ATOM 1019 C C . GLU A 1 124 ? 13.549 2.434 -3.285 1.00 93.56 124 GLU A C 1
ATOM 1021 O O . GLU A 1 124 ? 14.461 2.531 -4.104 1.00 93.56 124 GLU A O 1
ATOM 1026 N N . MET A 1 125 ? 13.063 1.242 -2.923 1.00 93.31 125 MET A N 1
ATOM 1027 C CA . MET A 1 125 ? 13.615 -0.018 -3.429 1.00 93.31 125 MET A CA 1
ATOM 1028 C C . MET A 1 125 ? 13.581 -0.084 -4.967 1.00 93.31 125 MET A C 1
ATOM 1030 O O . MET A 1 125 ? 14.549 -0.494 -5.605 1.00 93.31 125 MET A O 1
ATOM 1034 N N . ALA A 1 126 ? 12.474 0.313 -5.601 1.00 93.44 126 ALA A N 1
ATOM 1035 C CA . ALA A 1 126 ? 12.364 0.281 -7.060 1.00 93.44 126 ALA A CA 1
ATOM 1036 C C . ALA A 1 126 ? 13.292 1.300 -7.753 1.00 93.44 126 ALA A C 1
ATOM 1038 O O . ALA A 1 126 ? 13.799 1.020 -8.845 1.00 93.44 126 ALA A O 1
ATOM 1039 N N . LYS A 1 127 ? 13.554 2.445 -7.110 1.00 94.44 127 LYS A N 1
ATOM 1040 C CA . LYS A 1 127 ? 14.534 3.438 -7.561 1.00 94.44 127 LYS A CA 1
ATOM 1041 C C . LYS A 1 127 ? 15.957 2.892 -7.480 1.00 94.44 127 LYS A C 1
ATOM 1043 O O . LYS A 1 127 ? 16.687 2.980 -8.466 1.00 94.44 127 LYS A O 1
ATOM 1048 N N . GLU A 1 128 ? 16.335 2.286 -6.356 1.00 95.06 128 GLU A N 1
ATOM 1049 C CA . GLU A 1 128 ? 17.648 1.649 -6.171 1.00 95.06 128 GLU A CA 1
ATOM 1050 C C . GLU A 1 128 ? 17.900 0.556 -7.215 1.00 95.06 128 GLU A C 1
ATOM 1052 O O . GLU A 1 128 ? 18.969 0.489 -7.824 1.00 95.06 128 GLU A O 1
ATOM 1057 N N . MET A 1 129 ? 16.869 -0.239 -7.508 1.00 95.69 129 MET A N 1
ATOM 1058 C CA . MET A 1 129 ? 16.902 -1.283 -8.535 1.00 95.69 129 MET A CA 1
ATOM 1059 C C . MET A 1 129 ? 16.846 -0.744 -9.977 1.00 95.69 129 MET A C 1
ATOM 1061 O O . MET A 1 129 ? 16.891 -1.525 -10.932 1.00 95.69 129 MET A O 1
ATOM 1065 N N . LYS A 1 130 ? 16.752 0.582 -10.165 1.00 95.88 130 LYS A N 1
ATOM 1066 C CA . LYS A 1 130 ? 16.663 1.262 -11.471 1.00 95.88 130 LYS A CA 1
ATOM 1067 C C . LYS A 1 130 ? 15.526 0.715 -12.344 1.00 95.88 130 LYS A C 1
ATOM 1069 O O . LYS A 1 130 ? 15.692 0.497 -13.549 1.00 95.88 130 LYS A O 1
ATOM 1074 N N . TYR A 1 131 ? 14.373 0.458 -11.726 1.00 96.31 131 TYR A N 1
ATOM 1075 C CA . TYR A 1 131 ? 13.182 -0.071 -12.399 1.00 96.31 131 TYR A CA 1
ATOM 1076 C C . TYR A 1 131 ? 12.339 0.984 -13.116 1.00 96.31 131 TYR A C 1
ATOM 1078 O O . TYR A 1 131 ? 11.390 0.629 -13.805 1.00 96.31 131 TYR A O 1
ATOM 1086 N N . PHE A 1 132 ? 12.666 2.259 -12.977 1.00 93.38 132 PHE A N 1
ATOM 1087 C CA . PHE A 1 132 ? 12.066 3.343 -13.745 1.00 93.38 132 PHE A CA 1
ATOM 1088 C C . PHE A 1 132 ? 13.052 4.509 -13.843 1.00 93.38 132 PHE A C 1
ATOM 1090 O O . PHE A 1 132 ? 14.031 4.575 -13.090 1.00 93.38 132 PHE A O 1
ATOM 1097 N N . HIS A 1 133 ? 12.817 5.402 -14.800 1.00 95.50 133 HIS A N 1
ATOM 1098 C CA . HIS A 1 133 ? 13.593 6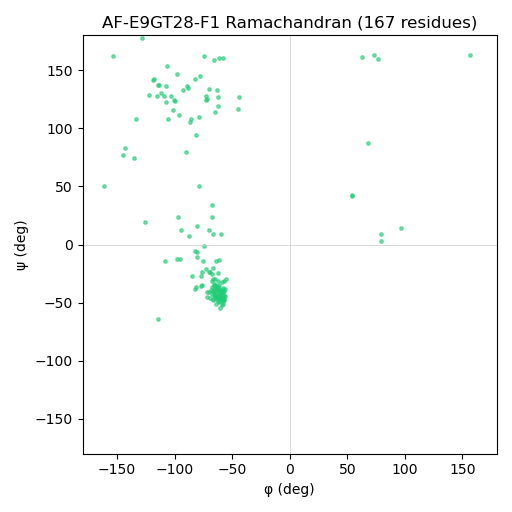.623 -14.971 1.00 95.50 133 HIS A CA 1
ATOM 1099 C C . HIS A 1 133 ? 13.387 7.571 -13.779 1.00 95.50 133 HIS A C 1
ATOM 1101 O O . HIS A 1 133 ? 12.376 7.515 -13.077 1.00 95.50 133 HIS A O 1
ATOM 1107 N N . GLU A 1 134 ? 14.321 8.495 -13.562 1.00 95.44 134 GLU A N 1
ATOM 1108 C CA . GLU A 1 134 ? 14.234 9.465 -12.464 1.00 95.44 134 GLU A CA 1
ATOM 1109 C C . GLU A 1 134 ? 12.953 10.311 -12.528 1.00 95.44 134 GLU A C 1
ATOM 1111 O O . GLU A 1 134 ? 12.314 10.556 -11.510 1.00 95.44 134 GLU A O 1
ATOM 1116 N N . ILE A 1 135 ? 12.518 10.687 -13.734 1.00 97.38 135 ILE A N 1
ATOM 1117 C CA . ILE A 1 135 ? 11.277 11.451 -13.922 1.00 97.38 135 ILE A CA 1
ATOM 1118 C C . ILE A 1 135 ? 10.029 10.667 -13.491 1.00 97.38 135 ILE A C 1
ATOM 1120 O O . ILE A 1 135 ? 9.127 11.234 -12.883 1.00 97.38 135 ILE A O 1
ATOM 1124 N N . GLU A 1 136 ? 9.990 9.359 -13.752 1.00 97.56 136 GLU A N 1
ATOM 1125 C CA . GLU A 1 136 ? 8.885 8.480 -13.355 1.00 97.56 136 GLU A CA 1
ATOM 1126 C C . GLU A 1 136 ? 8.821 8.345 -11.829 1.00 97.56 136 GLU A C 1
ATOM 1128 O O . GLU A 1 136 ? 7.735 8.401 -11.250 1.00 97.56 136 GLU A O 1
ATOM 1133 N N . PHE A 1 137 ? 9.980 8.244 -11.167 1.00 96.88 137 PHE A N 1
ATOM 1134 C CA . PHE A 1 137 ? 10.064 8.304 -9.707 1.00 96.88 137 PHE A CA 1
ATOM 1135 C C . PHE A 1 137 ? 9.509 9.627 -9.177 1.00 96.88 137 PHE A C 1
ATOM 1137 O O . PHE A 1 137 ? 8.635 9.620 -8.315 1.00 96.88 137 PHE A O 1
ATOM 1144 N N . THR A 1 138 ? 9.980 10.756 -9.710 1.00 97.75 138 THR A N 1
ATOM 1145 C CA . THR A 1 138 ? 9.552 12.091 -9.274 1.00 97.75 138 THR A CA 1
ATOM 1146 C C . THR A 1 138 ? 8.043 12.270 -9.415 1.00 97.75 138 THR A C 1
ATOM 1148 O O . THR A 1 138 ? 7.403 12.724 -8.473 1.00 97.75 138 THR A O 1
ATOM 1151 N N . ILE A 1 139 ? 7.447 11.828 -10.527 1.00 98.19 139 ILE A N 1
ATOM 1152 C CA . ILE A 1 139 ? 5.988 11.854 -10.720 1.00 98.19 139 ILE A CA 1
ATOM 1153 C C . ILE A 1 139 ? 5.267 11.055 -9.623 1.00 98.19 139 ILE A C 1
ATOM 1155 O O . ILE A 1 139 ? 4.294 11.543 -9.050 1.00 98.19 139 ILE A O 1
ATOM 1159 N N . LEU A 1 140 ? 5.735 9.844 -9.299 1.00 97.44 140 LEU A N 1
ATOM 1160 C CA . LEU A 1 140 ? 5.137 9.020 -8.239 1.00 97.44 140 LEU A CA 1
ATOM 1161 C C . LEU A 1 140 ? 5.249 9.686 -6.858 1.00 97.44 140 LEU A C 1
ATOM 1163 O O . LEU A 1 140 ? 4.312 9.608 -6.065 1.00 97.44 140 LEU A O 1
ATOM 1167 N N . VAL A 1 141 ? 6.365 10.366 -6.580 1.00 96.69 141 VAL A N 1
ATOM 1168 C CA . VAL A 1 141 ? 6.566 11.124 -5.336 1.00 96.69 141 VAL A CA 1
ATOM 1169 C C . VAL A 1 141 ? 5.640 12.337 -5.249 1.00 96.69 141 VAL A C 1
ATOM 1171 O O . VAL A 1 141 ? 5.078 12.580 -4.183 1.00 96.69 141 VAL A O 1
ATOM 1174 N N . GLU A 1 142 ? 5.459 13.087 -6.335 1.00 97.12 142 GLU A N 1
ATOM 1175 C CA . GLU A 1 142 ? 4.538 14.231 -6.356 1.00 97.12 142 GLU A CA 1
ATOM 1176 C C . GLU A 1 142 ? 3.082 13.788 -6.177 1.00 97.12 142 GLU A C 1
ATOM 1178 O O . GLU A 1 142 ? 2.346 14.405 -5.408 1.00 97.12 142 GLU A O 1
ATOM 1183 N N . TRP A 1 143 ? 2.685 12.660 -6.779 1.00 95.50 143 TRP A N 1
ATOM 1184 C CA . TRP A 1 143 ? 1.390 12.041 -6.488 1.00 95.50 143 TRP A CA 1
ATOM 1185 C C . TRP A 1 143 ? 1.236 11.709 -5.007 1.00 95.50 143 TRP A C 1
ATOM 1187 O O . TRP A 1 143 ? 0.220 12.060 -4.417 1.00 95.50 143 TRP A O 1
ATOM 1197 N N . PHE A 1 144 ? 2.240 11.082 -4.388 1.00 94.06 144 PHE A N 1
ATOM 1198 C CA . PHE A 1 144 ? 2.202 10.796 -2.955 1.00 94.06 144 PHE A CA 1
ATOM 1199 C C . PHE A 1 144 ? 2.019 12.072 -2.122 1.00 94.06 144 PHE A C 1
ATOM 1201 O O . PHE A 1 144 ? 1.142 12.093 -1.268 1.00 94.06 144 PHE A O 1
ATOM 1208 N N . LYS A 1 145 ? 2.784 13.140 -2.391 1.00 93.56 145 LYS A N 1
ATOM 1209 C CA . LYS A 1 145 ? 2.658 14.418 -1.666 1.00 93.56 145 LYS A CA 1
ATOM 1210 C C . LYS A 1 145 ? 1.270 15.032 -1.818 1.00 93.56 145 LYS A C 1
ATOM 1212 O O . LYS A 1 145 ? 0.727 15.572 -0.860 1.00 93.56 145 LYS A O 1
ATOM 1217 N N . TYR A 1 146 ? 0.706 14.980 -3.023 1.00 93.06 146 TYR A N 1
ATOM 1218 C CA . TYR A 1 146 ? -0.649 15.465 -3.264 1.00 93.06 146 TYR A CA 1
ATOM 1219 C C . TYR A 1 146 ? -1.665 14.663 -2.447 1.00 93.06 146 TYR A C 1
ATOM 1221 O O . TYR A 1 146 ? -2.484 15.247 -1.744 1.00 93.06 146 TYR A O 1
ATOM 1229 N N . LEU A 1 147 ? -1.564 13.332 -2.496 1.00 89.62 147 LEU A N 1
ATOM 1230 C CA . LEU A 1 147 ? -2.461 12.444 -1.767 1.00 89.62 147 LEU A CA 1
ATOM 1231 C C . LEU A 1 147 ? -2.308 12.599 -0.256 1.00 89.62 147 LEU A C 1
ATOM 1233 O O . LEU A 1 147 ? -3.315 12.696 0.409 1.00 89.62 147 LEU A O 1
ATOM 1237 N N . GLU A 1 148 ? -1.098 12.682 0.294 1.00 85.31 148 GLU A N 1
ATOM 1238 C CA . GLU A 1 148 ? -0.853 12.806 1.741 1.00 85.31 148 GLU A CA 1
ATOM 1239 C C . GLU A 1 148 ? -1.512 14.050 2.362 1.00 85.31 148 GLU A C 1
ATOM 1241 O O . GLU A 1 148 ? -1.949 14.009 3.512 1.00 85.31 148 GLU A O 1
ATOM 1246 N N . ASN A 1 149 ? -1.624 15.137 1.593 1.00 85.75 149 ASN A N 1
ATOM 1247 C CA . ASN A 1 149 ? -2.277 16.372 2.030 1.00 85.75 149 ASN A CA 1
ATOM 1248 C C . ASN A 1 149 ? -3.811 16.327 1.933 1.00 85.75 149 ASN A C 1
ATOM 1250 O O . ASN A 1 149 ? -4.478 17.257 2.390 1.00 85.75 149 ASN A O 1
ATOM 1254 N N . GLU A 1 150 ? -4.389 15.272 1.357 1.00 84.88 150 GLU A N 1
ATOM 1255 C CA . GLU A 1 150 ? -5.834 15.094 1.302 1.00 84.88 150 GLU A CA 1
ATOM 1256 C C . GLU A 1 150 ? -6.370 14.740 2.705 1.00 84.88 150 GLU A C 1
ATOM 1258 O O . GLU A 1 150 ? -5.951 13.744 3.301 1.00 84.88 150 GLU A O 1
ATOM 1263 N N . PRO A 1 151 ? -7.354 15.480 3.254 1.00 79.56 151 PRO A N 1
ATOM 1264 C CA . PRO A 1 151 ? -7.889 15.202 4.591 1.00 79.56 151 PRO A CA 1
ATOM 1265 C C . PRO A 1 151 ? -8.398 13.765 4.778 1.00 79.56 151 PRO A C 1
ATOM 1267 O O . PRO A 1 151 ? -8.333 13.219 5.878 1.00 79.56 151 PRO A O 1
ATOM 1270 N N . ARG A 1 152 ? -8.878 13.137 3.696 1.00 76.38 152 ARG A N 1
ATOM 1271 C CA . ARG A 1 152 ? -9.396 11.759 3.684 1.00 76.38 152 ARG A CA 1
ATOM 1272 C C . ARG A 1 152 ? -8.318 10.691 3.865 1.00 76.38 152 ARG A C 1
ATOM 1274 O O . ARG A 1 152 ? -8.631 9.594 4.307 1.00 76.38 152 ARG A O 1
ATOM 1281 N N . THR A 1 153 ? -7.058 10.983 3.553 1.00 76.44 153 THR A N 1
ATOM 1282 C CA . THR A 1 153 ? -5.958 10.012 3.687 1.00 76.44 153 THR A CA 1
ATOM 1283 C C . THR A 1 153 ? -5.223 10.118 5.017 1.00 76.44 153 THR A C 1
ATOM 1285 O O . THR A 1 153 ? -4.141 9.547 5.184 1.00 76.44 153 THR A O 1
ATOM 1288 N N . ARG A 1 154 ? -5.786 10.858 5.979 1.00 78.50 154 ARG A N 1
ATOM 1289 C CA . ARG A 1 154 ? -5.190 11.029 7.299 1.00 78.50 154 ARG A CA 1
ATOM 1290 C C . ARG A 1 154 ? -5.104 9.681 8.015 1.00 78.50 154 ARG A C 1
ATOM 1292 O O . ARG A 1 154 ? -6.115 9.038 8.283 1.00 78.50 154 ARG A O 1
ATOM 1299 N N . LEU A 1 155 ? -3.881 9.275 8.344 1.00 74.75 155 LEU A N 1
ATOM 1300 C CA . LEU A 1 155 ? -3.625 8.116 9.192 1.00 74.75 155 LEU A CA 1
ATOM 1301 C C . LEU A 1 155 ? -3.573 8.532 10.658 1.00 74.75 155 LEU A C 1
ATOM 1303 O O . LEU A 1 155 ? -2.917 9.514 11.011 1.00 74.75 155 LEU A O 1
ATOM 1307 N N . GLU A 1 156 ? -4.216 7.745 11.511 1.00 68.88 156 GLU A N 1
ATOM 1308 C CA . GLU A 1 156 ? -4.003 7.802 12.947 1.00 68.88 156 GLU A CA 1
ATOM 1309 C C . GLU A 1 156 ? -2.770 6.998 13.356 1.00 68.88 156 GLU A C 1
ATOM 1311 O O . GLU A 1 156 ? -2.470 5.925 12.827 1.00 68.88 156 GLU A O 1
ATOM 1316 N N . LEU A 1 157 ? -2.054 7.545 14.336 1.00 59.34 157 LEU A N 1
ATOM 1317 C CA . LEU A 1 157 ? -0.906 6.914 14.967 1.00 59.34 157 LEU A CA 1
ATOM 1318 C C . LEU A 1 157 ? -1.374 6.297 16.287 1.00 59.34 157 LEU A C 1
ATOM 1320 O O . LEU A 1 157 ? -1.907 7.003 17.142 1.00 59.34 157 LEU A O 1
ATOM 1324 N N . ILE A 1 158 ? -1.171 4.991 16.471 1.00 50.62 158 ILE A N 1
ATOM 1325 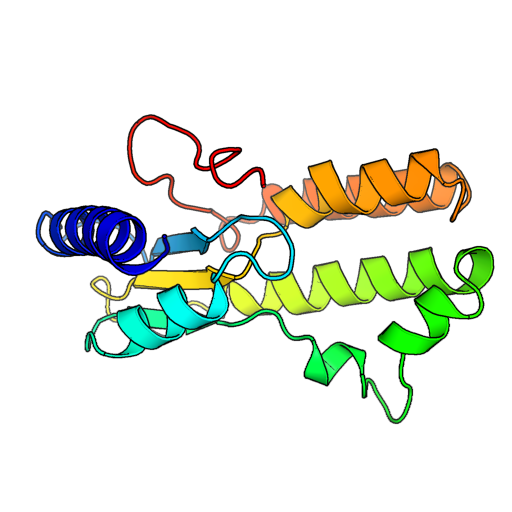C CA . ILE A 1 158 ? -1.437 4.340 17.759 1.00 50.62 158 ILE A CA 1
ATOM 1326 C C . ILE A 1 158 ? -0.197 4.485 18.647 1.00 50.62 158 ILE A C 1
ATOM 1328 O O . ILE A 1 158 ? 0.821 3.831 18.428 1.00 50.62 158 ILE A O 1
ATOM 1332 N N . GLY A 1 159 ? -0.308 5.346 19.664 1.00 38.41 159 GLY A N 1
ATOM 1333 C CA . GLY A 1 159 ? 0.774 5.694 20.587 1.00 38.41 159 GLY A CA 1
ATOM 1334 C C . GLY A 1 159 ? 1.789 6.665 19.972 1.00 38.41 159 GLY A C 1
ATOM 1335 O O . GLY A 1 159 ? 1.920 6.770 18.759 1.00 38.41 159 GLY A O 1
ATOM 1336 N N . ASN A 1 160 ? 2.563 7.369 20.805 1.00 32.16 160 ASN A N 1
ATOM 1337 C CA . ASN A 1 160 ? 3.640 8.294 20.388 1.00 32.16 160 ASN A CA 1
ATOM 1338 C C . ASN A 1 160 ? 4.771 7.645 19.557 1.00 32.16 160 ASN A C 1
ATOM 1340 O O . ASN A 1 160 ? 5.801 8.265 19.298 1.00 32.16 160 ASN A O 1
ATOM 1344 N N . ARG A 1 161 ? 4.602 6.394 19.135 1.00 37.38 161 ARG A N 1
ATOM 1345 C CA . ARG A 1 161 ? 5.431 5.748 18.137 1.00 37.38 161 ARG A CA 1
ATOM 1346 C C . ARG A 1 161 ? 4.641 5.781 16.848 1.00 37.38 161 ARG A C 1
ATOM 1348 O O . ARG A 1 161 ? 3.602 5.142 16.717 1.00 37.38 161 ARG A O 1
ATOM 1355 N N . ARG A 1 162 ? 5.175 6.496 15.862 1.00 36.94 162 ARG A N 1
ATOM 1356 C CA . ARG A 1 162 ? 4.914 6.133 14.476 1.00 36.94 162 ARG A CA 1
ATOM 1357 C C . ARG A 1 162 ? 5.076 4.610 14.405 1.00 36.94 162 ARG A C 1
ATOM 1359 O O . ARG A 1 162 ? 6.187 4.142 14.591 1.00 36.94 162 ARG A O 1
ATOM 1366 N N . LEU A 1 163 ? 4.031 3.846 14.087 1.00 37.94 163 LEU A N 1
ATOM 1367 C CA . LEU A 1 163 ? 4.178 2.459 13.612 1.00 37.94 163 LEU A CA 1
ATOM 1368 C C . LEU A 1 163 ? 4.840 2.422 12.215 1.00 37.94 163 LEU A C 1
ATOM 1370 O O . LEU A 1 163 ? 4.714 1.464 11.462 1.00 37.94 163 LEU A O 1
ATOM 1374 N N . PHE A 1 164 ? 5.593 3.466 11.859 1.00 36.34 164 PHE A N 1
ATOM 1375 C CA . PHE A 1 164 ? 6.759 3.290 11.027 1.00 36.34 164 PHE A CA 1
ATOM 1376 C C . PHE A 1 164 ? 7.729 2.458 11.859 1.00 36.34 164 PHE A C 1
ATOM 1378 O O . PHE A 1 164 ? 8.224 2.922 12.881 1.00 36.34 164 PHE A O 1
ATOM 1385 N N . THR A 1 165 ? 7.998 1.239 11.405 1.00 33.25 165 THR A N 1
ATOM 1386 C CA . THR A 1 165 ? 9.043 0.351 11.929 1.00 33.25 165 THR A CA 1
ATOM 1387 C C . THR A 1 165 ? 8.827 -0.198 13.340 1.00 33.25 165 THR A C 1
ATOM 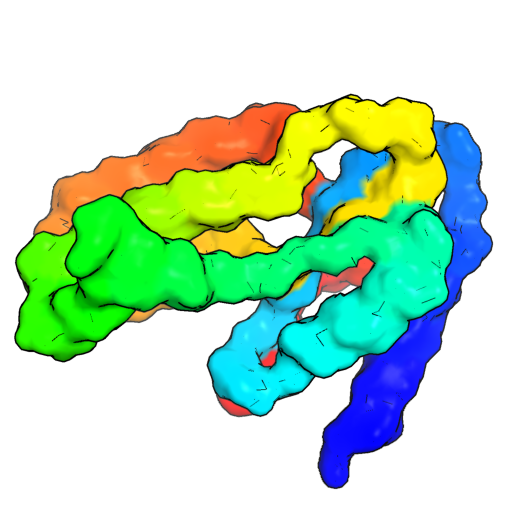1389 O O . THR A 1 165 ? 9.374 0.318 14.301 1.00 33.25 165 THR A O 1
ATOM 1392 N N . GLU A 1 166 ? 8.117 -1.330 13.430 1.00 29.86 166 GLU A N 1
ATOM 1393 C CA . GLU A 1 166 ? 8.551 -2.480 14.250 1.00 29.86 166 GLU A CA 1
ATOM 1394 C C . GLU A 1 166 ? 7.839 -3.795 13.853 1.00 29.86 166 GLU A C 1
ATOM 1396 O O . GLU A 1 166 ? 7.341 -4.540 14.683 1.00 29.86 166 GLU A O 1
ATOM 1401 N N . ILE A 1 167 ? 7.834 -4.124 12.554 1.00 29.12 167 ILE A N 1
ATOM 1402 C CA . ILE A 1 167 ? 8.025 -5.519 12.113 1.00 29.12 167 ILE A CA 1
ATOM 1403 C C . ILE A 1 167 ? 9.020 -5.491 10.947 1.00 29.12 167 ILE A C 1
ATOM 1405 O O . ILE A 1 167 ? 8.660 -5.622 9.774 1.00 29.12 167 ILE A O 1
ATOM 1409 N N . PHE A 1 168 ? 10.289 -5.271 11.294 1.00 28.30 168 PHE A N 1
ATOM 1410 C CA . PHE A 1 168 ? 11.371 -5.896 10.548 1.00 28.30 168 PHE A CA 1
ATOM 1411 C C . PHE A 1 168 ? 11.352 -7.380 10.925 1.00 28.30 168 PHE A C 1
ATOM 1413 O O . PHE A 1 168 ? 11.398 -7.720 12.109 1.00 28.30 168 PHE A O 1
ATOM 1420 N N . VAL A 1 169 ? 11.243 -8.248 9.924 1.00 32.00 169 VAL A N 1
ATOM 1421 C CA . VAL A 1 169 ? 11.966 -9.523 9.978 1.00 32.00 169 VAL A CA 1
ATOM 1422 C C . VAL A 1 169 ? 13.259 -9.281 9.231 1.00 32.00 169 VAL A C 1
ATOM 1424 O O . VAL A 1 169 ? 13.134 -8.731 8.108 1.00 32.00 169 VAL A O 1
#

Mean predicted aligned error: 7.93 Å

Radius of gyration: 16.91 Å; Cα contacts (8 Å, |Δi|>4): 195; chains: 1; bounding box: 39×34×44 Å